Protein AF-A0A8T6N4E8-F1 (afdb_monomer)

Sequence (129 aa):
MGRKLNLTRQILKKIDSPPSEELALMTWWANIREDGGMGLTEDGFILFIDRLKLKHYDWELPAQSILGNRIVLAMDRKMEFPYYIKRPRGKKMKGMIYLFGERDAVMLNLCGSLSKFVENTLQPDESWN

Radius of gyration: 15.63 Å; Cα contacts (8 Å, |Δi|>4): 177; chains: 1; bounding box: 36×29×52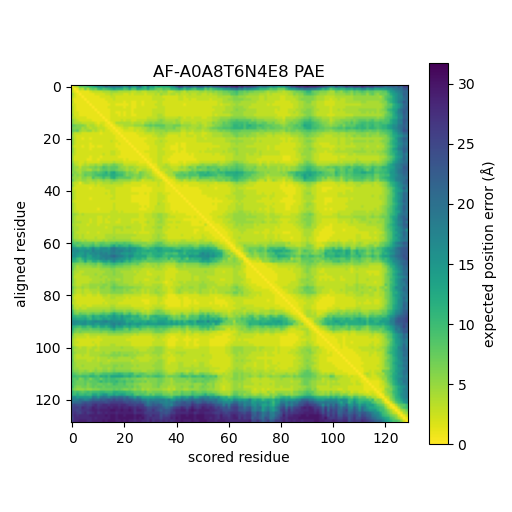 Å

Foldseek 3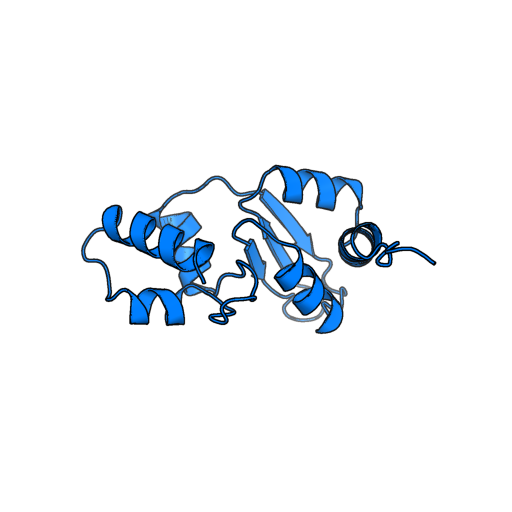Di:
DPPLLVVLVVLQVQDPPRDDSVCSLVQFAPDNDPQWAQEGDPVNVCCCCPVVVADKDKDKAQLPDPCDPVLVRLCGNPHPFHKYWAHRDPNPRIIMIITRDPVLNVLCVVLVDSVSSSVVVPPDPPPDD

pLDDT: mean 84.9, std 13.72, range [36.84, 97.31]

Solvent-accessible surface area (backbone atoms only — not comparable to full-atom values): 7340 Å² total; per-residue (Å²): 75,68,67,63,54,50,50,51,54,56,49,48,75,75,46,83,87,56,74,55,71,66,58,47,46,66,52,26,32,65,40,80,53,56,82,46,21,41,34,31,27,72,62,28,42,49,44,40,51,73,73,64,58,53,76,67,41,83,42,84,35,58,31,82,62,78,83,43,70,68,56,55,54,48,45,30,68,64,41,86,40,48,30,34,76,47,73,46,64,59,82,77,34,55,16,40,35,40,29,55,32,68,70,58,45,54,49,40,61,74,48,71,36,70,68,48,44,47,48,80,65,60,63,75,84,85,72,76,136

Nearest PDB structures (foldseek):
  6xih-assembly2_B  TM=5.067E-01  e=7.931E+00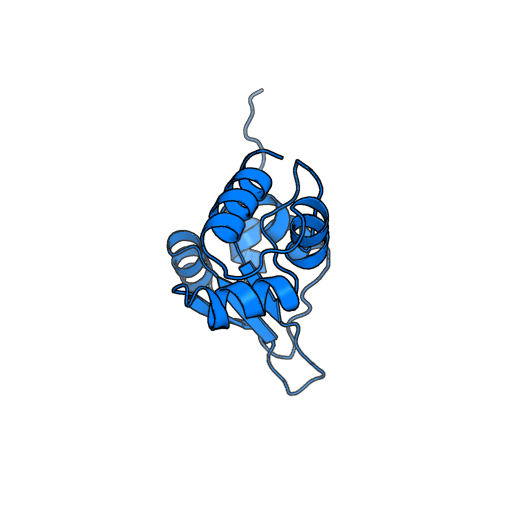  Homo sapiens

Secondary structure (DSSP, 8-state):
-HHHHHHHHHHHTTSSS---HHHHHHHHBS--STT---BB-HHHHHIIIIIS----EEEEEPTT----HHHHHHHHHH--S-EEEE---TTTSPEEEEES-HHHHHHHHHH-SHHHHHHTT--------

Mean predicted aligned error: 6.43 Å

Structure (mmCIF, N/CA/C/O backbone):
data_AF-A0A8T6N4E8-F1
#
_entry.id   AF-A0A8T6N4E8-F1
#
loop_
_atom_site.group_PDB
_atom_site.id
_atom_site.type_symbol
_atom_site.label_atom_id
_atom_site.label_alt_id
_atom_site.label_comp_id
_atom_site.label_asym_id
_atom_site.label_entity_id
_atom_site.label_seq_id
_atom_site.pdbx_PDB_ins_code
_atom_site.Cartn_x
_atom_site.Cartn_y
_atom_site.Cartn_z
_atom_site.occupancy
_atom_site.B_iso_or_equiv
_atom_site.auth_seq_id
_atom_site.auth_comp_id
_atom_site.auth_asym_id
_atom_site.auth_atom_id
_atom_site.pdbx_PDB_model_num
ATOM 1 N N . MET A 1 1 ? -11.654 11.631 -2.353 1.00 54.94 1 MET A N 1
ATOM 2 C CA . MET A 1 1 ? -11.556 11.133 -0.952 1.00 54.94 1 MET A CA 1
ATOM 3 C C . MET A 1 1 ? -12.432 9.916 -0.604 1.00 54.94 1 MET A C 1
ATOM 5 O O . MET A 1 1 ? -12.055 9.151 0.279 1.00 54.94 1 MET A O 1
ATOM 9 N N . GLY A 1 2 ? -13.585 9.700 -1.257 1.00 77.44 2 GLY A N 1
ATOM 10 C CA . GLY A 1 2 ? -14.598 8.733 -0.795 1.00 77.44 2 GLY A CA 1
ATOM 11 C C . GLY A 1 2 ? -14.134 7.279 -0.620 1.00 77.44 2 GLY A C 1
ATOM 12 O O . GLY A 1 2 ? -14.463 6.665 0.389 1.00 77.44 2 GLY A O 1
ATOM 13 N N . ARG A 1 3 ? -13.339 6.730 -1.552 1.00 84.19 3 ARG A N 1
ATOM 14 C CA . ARG A 1 3 ? -12.948 5.303 -1.529 1.00 84.19 3 ARG A CA 1
ATOM 15 C C . ARG A 1 3 ? -12.018 4.944 -0.365 1.00 84.19 3 ARG A C 1
ATOM 17 O O . ARG A 1 3 ? -12.349 4.048 0.405 1.00 84.19 3 ARG A O 1
ATOM 24 N N . LYS A 1 4 ? -10.898 5.662 -0.200 1.00 89.44 4 LYS A N 1
ATOM 25 C CA . LYS A 1 4 ? -9.952 5.446 0.916 1.00 89.44 4 LYS A CA 1
ATOM 26 C C . LYS A 1 4 ? -10.626 5.620 2.259 1.00 89.44 4 LYS A C 1
ATOM 28 O O . LYS A 1 4 ? -10.521 4.746 3.105 1.00 89.44 4 LYS A O 1
ATOM 33 N N . LEU A 1 5 ? -11.357 6.722 2.423 1.00 90.62 5 LEU A N 1
ATOM 34 C CA . LEU A 1 5 ? -12.055 7.025 3.664 1.00 90.62 5 LEU A CA 1
ATOM 35 C C . LEU A 1 5 ? -13.072 5.934 4.012 1.00 90.62 5 LEU A C 1
ATOM 37 O O . LEU A 1 5 ? -13.123 5.459 5.144 1.00 90.62 5 LEU A O 1
ATOM 41 N N . ASN A 1 6 ? -13.857 5.497 3.025 1.00 91.81 6 ASN A N 1
ATOM 42 C CA . ASN A 1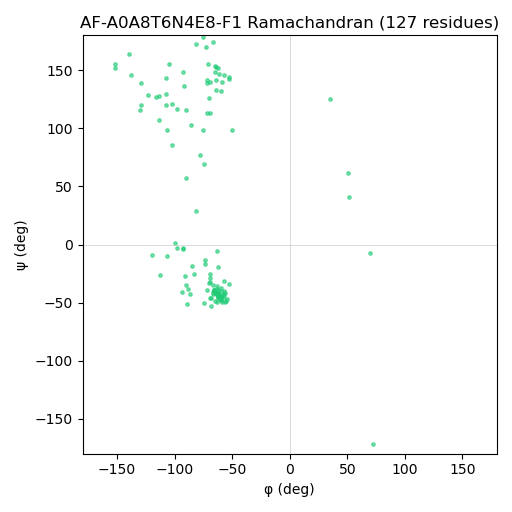 6 ? -14.821 4.423 3.207 1.00 91.81 6 ASN A CA 1
ATOM 43 C C . ASN A 1 6 ? -14.133 3.104 3.594 1.00 91.81 6 ASN A C 1
ATOM 45 O O . ASN A 1 6 ? -14.562 2.462 4.551 1.00 91.81 6 ASN A O 1
ATOM 49 N N . LEU A 1 7 ? -13.045 2.732 2.915 1.00 92.25 7 LEU A N 1
ATOM 50 C CA . LEU A 1 7 ? -12.301 1.516 3.230 1.00 92.25 7 LEU A CA 1
ATOM 51 C C . LEU A 1 7 ? -11.626 1.593 4.607 1.00 92.25 7 LEU A C 1
ATOM 53 O O . LEU A 1 7 ? -11.746 0.651 5.385 1.00 92.25 7 LEU A O 1
ATOM 57 N N . THR A 1 8 ? -11.008 2.722 4.964 1.00 94.00 8 THR A N 1
ATOM 58 C CA . THR A 1 8 ? -10.457 2.958 6.307 1.00 94.00 8 THR A CA 1
ATOM 59 C C . THR A 1 8 ? -11.530 2.768 7.374 1.00 94.00 8 THR A C 1
ATOM 61 O O . THR A 1 8 ? -11.322 1.999 8.307 1.00 94.00 8 THR A O 1
ATOM 64 N N . ARG A 1 9 ? -12.718 3.363 7.209 1.00 94.88 9 ARG A N 1
ATOM 65 C CA . ARG A 1 9 ? -13.847 3.176 8.140 1.00 94.88 9 ARG A CA 1
ATOM 66 C C . ARG A 1 9 ? -14.286 1.724 8.257 1.00 94.88 9 ARG A C 1
ATOM 68 O O . ARG A 1 9 ? -14.618 1.271 9.349 1.00 94.88 9 ARG A O 1
ATOM 75 N N . GLN A 1 10 ? -14.313 0.992 7.146 1.00 94.12 10 GLN A N 1
ATOM 76 C CA . GLN A 1 10 ? -14.641 -0.432 7.165 1.00 94.12 10 GLN A CA 1
ATOM 77 C C . GLN A 1 10 ? -13.588 -1.253 7.918 1.00 94.12 10 GLN A C 1
ATOM 79 O O . GLN A 1 10 ? -13.953 -2.170 8.647 1.00 94.12 10 GLN A O 1
ATOM 84 N N . ILE A 1 11 ? -12.304 -0.919 7.767 1.00 94.50 11 ILE A N 1
ATOM 85 C CA . ILE A 1 11 ? -11.201 -1.593 8.459 1.00 94.50 11 ILE A CA 1
ATOM 86 C C . ILE A 1 11 ? -11.234 -1.293 9.959 1.00 94.50 11 ILE A C 1
ATOM 88 O O . ILE A 1 11 ? -11.164 -2.223 10.754 1.00 94.50 11 ILE A O 1
ATOM 92 N N . LEU A 1 12 ? -11.420 -0.029 10.354 1.00 95.38 12 LEU A N 1
ATOM 93 C CA . LEU A 1 12 ? -11.485 0.386 11.763 1.00 95.38 12 LEU A CA 1
ATOM 94 C C . LEU A 1 12 ? -12.585 -0.345 12.546 1.00 95.38 12 LEU A C 1
ATOM 96 O O . LEU A 1 12 ? -12.419 -0.618 13.726 1.00 95.38 12 LEU A O 1
ATOM 100 N N . LYS A 1 13 ? -13.689 -0.712 11.884 1.00 94.19 13 LYS A N 1
ATOM 101 C CA . LYS A 1 13 ? -14.776 -1.505 12.485 1.00 94.19 13 LYS A CA 1
ATOM 102 C C . LYS A 1 13 ? -14.436 -2.983 12.694 1.00 94.19 13 LYS A C 1
ATOM 104 O O . LYS A 1 13 ? -15.182 -3.671 13.382 1.00 94.19 13 LYS A O 1
ATOM 109 N N . LYS A 1 14 ? -13.389 -3.490 12.041 1.00 90.56 14 LYS A N 1
ATOM 110 C CA . LYS A 1 14 ? -13.022 -4.915 12.017 1.00 90.56 14 LYS A CA 1
ATOM 111 C C . LYS A 1 14 ? -11.789 -5.244 12.852 1.00 90.56 14 LYS A C 1
ATOM 113 O O . LYS A 1 14 ? -11.483 -6.422 12.998 1.00 90.56 14 LYS A O 1
ATOM 118 N N . ILE A 1 15 ? -11.066 -4.237 13.333 1.00 90.19 15 ILE A N 1
ATOM 119 C CA . ILE A 1 15 ? -9.839 -4.426 14.108 1.00 90.19 15 ILE A CA 1
ATOM 120 C C . ILE A 1 15 ? -10.083 -4.102 15.577 1.00 90.19 15 ILE A C 1
ATOM 122 O O . ILE A 1 15 ? -10.811 -3.165 15.904 1.00 90.19 15 ILE A O 1
ATOM 126 N N . ASP A 1 16 ? -9.441 -4.867 16.452 1.00 87.88 16 ASP A N 1
ATOM 127 C CA . ASP A 1 16 ? -9.455 -4.601 17.885 1.00 87.88 16 ASP A CA 1
ATOM 128 C C . ASP A 1 16 ? -8.611 -3.357 18.194 1.00 87.88 16 ASP A C 1
ATOM 130 O O . ASP A 1 16 ? -7.527 -3.182 17.633 1.00 87.88 16 ASP A O 1
ATOM 134 N N . SER A 1 17 ? -9.102 -2.500 19.094 1.00 89.44 17 SER A N 1
ATOM 135 C CA . SER A 1 17 ? -8.438 -1.249 19.504 1.00 89.44 17 SER A CA 1
ATOM 136 C C . SER A 1 17 ? -8.000 -0.366 18.319 1.00 89.44 17 SER A C 1
ATOM 138 O O . SER A 1 17 ? -6.804 -0.118 18.137 1.00 89.44 17 SER A O 1
ATOM 140 N N . PRO A 1 18 ? -8.947 0.110 17.488 1.00 91.88 18 PRO A N 1
ATOM 141 C CA . PRO A 1 18 ? -8.623 0.893 16.303 1.00 91.88 18 PRO A CA 1
ATOM 142 C C . PRO A 1 18 ? -7.949 2.231 16.666 1.00 91.88 18 PRO A C 1
ATOM 144 O O . PRO A 1 18 ? -8.366 2.882 17.629 1.00 91.88 18 PRO A O 1
ATOM 147 N N . PRO A 1 19 ? -6.948 2.693 15.889 1.00 93.88 19 PRO A N 1
ATOM 148 C CA . PRO A 1 19 ? -6.448 4.062 15.999 1.00 93.88 19 PRO A CA 1
ATOM 149 C C . PRO A 1 19 ? -7.520 5.073 15.556 1.00 93.88 19 PRO A C 1
ATOM 151 O O . PRO A 1 19 ? -8.576 4.704 15.038 1.00 93.88 19 PRO A O 1
ATOM 154 N N . SER A 1 20 ? -7.245 6.371 15.710 1.00 95.94 20 SER A N 1
ATOM 155 C CA . SER A 1 20 ? -8.116 7.397 15.125 1.00 95.94 20 SER A CA 1
ATOM 156 C C . SER A 1 20 ? -8.151 7.286 13.594 1.00 95.94 20 SER A C 1
ATOM 158 O O . SER A 1 20 ? -7.187 6.850 12.963 1.00 95.94 20 SER A O 1
ATOM 160 N N . GLU A 1 21 ? -9.263 7.705 12.982 1.00 94.69 21 GLU A N 1
ATOM 161 C CA . GLU A 1 21 ? -9.433 7.697 11.520 1.00 94.69 21 GLU A CA 1
ATOM 162 C C . GLU A 1 21 ? -8.343 8.500 10.802 1.00 94.69 21 GLU A C 1
ATOM 164 O O . GLU A 1 21 ? -7.812 8.059 9.785 1.00 94.69 21 GLU A O 1
ATOM 169 N N . GLU A 1 22 ? -7.970 9.646 11.364 1.00 93.19 22 GLU A N 1
ATOM 170 C CA . GLU A 1 22 ? -6.898 10.491 10.846 1.00 93.19 22 GLU A CA 1
ATOM 171 C C . GLU A 1 22 ? -5.543 9.776 10.879 1.00 93.19 22 GLU A C 1
ATOM 173 O O . GLU A 1 22 ? -4.859 9.696 9.855 1.00 93.19 22 GLU A O 1
ATOM 178 N N . LEU A 1 23 ? -5.186 9.177 12.021 1.00 94.50 23 LEU A N 1
ATOM 179 C CA . LEU A 1 23 ? -3.932 8.441 12.156 1.00 94.50 23 LEU A CA 1
ATOM 180 C C . LEU A 1 23 ? -3.898 7.239 11.209 1.00 94.50 23 LEU A C 1
ATOM 182 O O . LEU A 1 23 ? -2.888 7.004 10.551 1.00 94.50 23 LEU A O 1
ATOM 186 N N . ALA A 1 24 ? -5.005 6.507 11.087 1.00 94.81 24 ALA A N 1
ATOM 187 C CA . ALA A 1 24 ? -5.139 5.408 10.138 1.00 94.81 24 ALA A CA 1
ATOM 188 C C . ALA A 1 24 ? -4.925 5.868 8.689 1.00 94.81 24 ALA A C 1
ATOM 190 O O . ALA A 1 24 ? -4.200 5.224 7.933 1.00 94.81 24 ALA A O 1
ATOM 191 N N . LEU A 1 25 ? -5.521 6.999 8.293 1.00 93.12 25 LEU A N 1
ATOM 192 C CA . LEU A 1 25 ? -5.358 7.528 6.942 1.00 93.12 25 LEU A CA 1
ATOM 193 C C . LEU A 1 25 ? -3.901 7.897 6.645 1.00 93.12 25 LEU A C 1
ATOM 195 O O . LEU A 1 25 ? -3.393 7.558 5.579 1.00 93.12 25 LEU A O 1
ATOM 199 N N . MET A 1 26 ? -3.239 8.565 7.590 1.00 92.75 26 MET A N 1
ATOM 200 C CA . MET A 1 26 ? -1.847 8.996 7.449 1.00 92.75 26 MET A CA 1
ATOM 201 C C . MET A 1 26 ? -0.848 7.841 7.481 1.00 92.75 26 MET A C 1
ATOM 203 O O . MET A 1 26 ? 0.196 7.920 6.840 1.00 92.75 26 MET A O 1
ATOM 207 N N . THR A 1 27 ? -1.143 6.787 8.241 1.00 95.00 27 THR A N 1
ATOM 208 C CA . THR A 1 27 ? -0.206 5.676 8.438 1.00 95.00 27 THR A CA 1
ATOM 209 C C . THR A 1 27 ? -0.370 4.583 7.404 1.00 95.00 27 THR A C 1
ATOM 211 O O . THR A 1 27 ? 0.636 4.004 7.023 1.00 95.00 27 THR A O 1
ATOM 214 N N . TRP A 1 28 ? -1.581 4.286 6.922 1.00 95.50 28 TRP A N 1
ATOM 215 C CA . TRP A 1 28 ? -1.817 3.127 6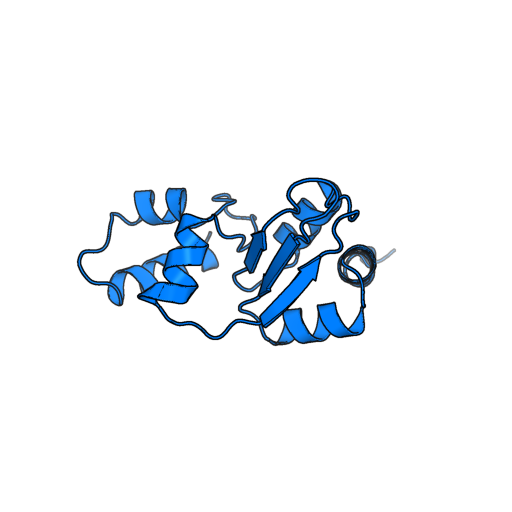.050 1.00 95.50 28 TRP A CA 1
ATOM 216 C C . TRP A 1 28 ? -1.696 3.438 4.558 1.00 95.50 28 TRP A C 1
ATOM 218 O O . TRP A 1 28 ? -1.372 2.544 3.774 1.00 95.50 28 TRP A O 1
ATOM 228 N N . TRP A 1 29 ? -1.940 4.685 4.148 1.00 95.00 29 TRP A N 1
ATOM 229 C CA . TRP A 1 29 ? -1.971 5.074 2.737 1.00 95.00 29 T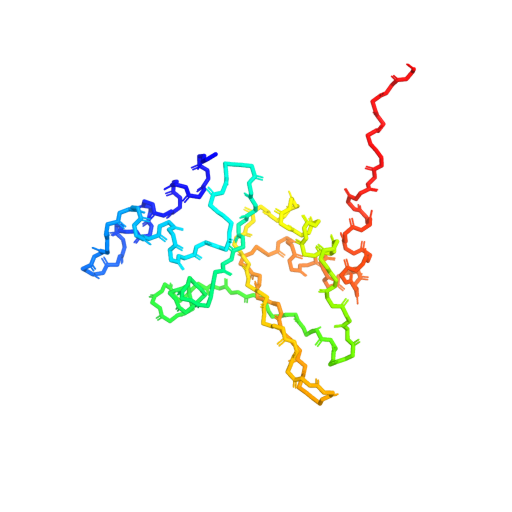RP A CA 1
ATOM 230 C C . TRP A 1 29 ? -0.750 5.906 2.353 1.00 95.00 29 TRP A C 1
ATOM 232 O O . TRP A 1 29 ? -0.447 6.920 2.973 1.00 95.00 29 TRP A O 1
ATOM 242 N N . ALA A 1 30 ? -0.075 5.510 1.275 1.00 91.75 30 ALA A N 1
ATOM 243 C CA . ALA A 1 30 ? 1.105 6.203 0.758 1.00 91.75 30 ALA A CA 1
ATOM 244 C C . ALA A 1 30 ? 0.775 7.575 0.145 1.00 91.75 30 ALA A C 1
ATOM 246 O O . ALA A 1 30 ? 1.630 8.457 0.089 1.00 91.75 30 ALA A O 1
ATOM 247 N N . ASN A 1 31 ? -0.460 7.758 -0.324 1.00 87.44 31 ASN A N 1
ATOM 248 C CA . ASN A 1 31 ? -0.961 9.026 -0.833 1.00 87.44 31 ASN A CA 1
ATOM 249 C C . ASN A 1 31 ? -2.307 9.330 -0.169 1.00 87.44 31 ASN A C 1
ATOM 251 O O . ASN A 1 31 ? -3.274 8.609 -0.387 1.00 87.44 31 ASN A O 1
ATOM 255 N N . ILE A 1 32 ? -2.397 10.395 0.625 1.00 82.25 32 ILE A N 1
ATOM 256 C CA . ILE A 1 32 ? -3.640 10.783 1.318 1.00 82.25 32 ILE A CA 1
ATOM 257 C C . ILE A 1 32 ? -4.496 11.782 0.529 1.00 82.25 32 ILE A C 1
ATOM 259 O O . ILE A 1 32 ? -5.593 12.125 0.965 1.00 82.25 32 ILE A O 1
ATOM 263 N N . ARG A 1 33 ? -4.020 12.243 -0.638 1.00 81.50 33 ARG A N 1
ATOM 264 C CA . ARG A 1 33 ? -4.775 13.171 -1.486 1.00 81.50 33 ARG A CA 1
ATOM 265 C C . ARG A 1 33 ? -6.056 12.525 -1.994 1.00 81.50 33 ARG A C 1
ATOM 267 O O . ARG A 1 33 ? -6.149 11.304 -2.159 1.00 81.50 33 ARG A O 1
ATOM 274 N N . GLU A 1 34 ? -7.045 13.369 -2.256 1.00 72.62 34 GLU A N 1
ATOM 275 C CA . GLU A 1 34 ? -8.383 12.936 -2.634 1.00 72.62 34 GLU A CA 1
ATOM 276 C C . GLU A 1 34 ? -8.449 12.172 -3.957 1.00 72.62 34 GLU A C 1
ATOM 278 O O . GLU A 1 34 ? -9.274 11.259 -4.074 1.00 72.62 34 GLU A O 1
ATOM 283 N N . ASP A 1 35 ? -7.603 12.576 -4.901 1.00 71.12 35 ASP A N 1
ATOM 284 C CA . ASP A 1 35 ? -7.389 12.047 -6.249 1.00 71.12 35 ASP A CA 1
ATOM 285 C C . ASP A 1 35 ? -6.264 10.999 -6.302 1.00 71.12 35 ASP A C 1
ATOM 287 O O . ASP A 1 35 ? -6.009 10.402 -7.344 1.00 71.12 35 ASP A O 1
ATOM 291 N N . GLY A 1 36 ? -5.587 10.769 -5.174 1.00 76.81 36 GLY A N 1
ATOM 292 C CA . GLY A 1 36 ? -4.496 9.813 -5.074 1.00 76.81 36 GLY A CA 1
ATOM 293 C C . GLY A 1 36 ? -4.960 8.361 -5.150 1.00 76.81 36 GLY A C 1
ATOM 294 O O . GLY A 1 36 ? -6.070 8.020 -4.727 1.00 76.81 36 GLY A O 1
ATOM 295 N N . GLY A 1 37 ? -4.053 7.483 -5.563 1.00 86.06 37 GLY A N 1
ATOM 296 C CA . GLY A 1 37 ? -4.268 6.041 -5.669 1.00 86.06 37 GLY A CA 1
ATOM 297 C C . GLY A 1 37 ? -4.332 5.291 -4.355 1.00 86.06 37 GLY A C 1
ATOM 298 O O . GLY A 1 37 ? -3.996 5.819 -3.299 1.00 86.06 37 GLY A O 1
ATOM 299 N N . MET A 1 38 ? -4.724 4.020 -4.413 1.00 92.00 38 MET A N 1
ATOM 300 C CA . MET A 1 38 ? -4.860 3.138 -3.245 1.00 92.00 38 MET A CA 1
ATOM 301 C C . MET A 1 38 ? -3.522 2.525 -2.780 1.00 92.00 38 MET A C 1
ATOM 303 O O . MET A 1 38 ? -3.494 1.422 -2.234 1.00 92.00 38 MET A O 1
ATOM 307 N N . GLY A 1 39 ? -2.402 3.218 -3.003 1.00 94.44 39 GLY A N 1
ATOM 308 C CA . GLY A 1 39 ? -1.086 2.754 -2.576 1.00 94.44 39 GLY A CA 1
ATOM 309 C C . GLY A 1 39 ? -0.985 2.663 -1.053 1.00 94.44 39 GLY A C 1
ATOM 310 O O . GLY A 1 39 ? -1.357 3.598 -0.342 1.00 94.44 39 GLY A O 1
ATOM 311 N N . LEU A 1 40 ? -0.464 1.545 -0.559 1.00 96.44 40 LEU A N 1
ATOM 312 C CA . LEU A 1 40 ? -0.233 1.292 0.859 1.00 96.44 40 LEU A CA 1
ATOM 313 C C . LEU A 1 40 ? 1.186 1.700 1.266 1.00 96.44 40 LEU A C 1
ATOM 315 O O . LEU A 1 40 ? 2.138 1.597 0.485 1.00 96.44 40 LEU A O 1
ATOM 319 N N . THR A 1 41 ? 1.328 2.129 2.513 1.00 96.56 41 THR A N 1
ATOM 320 C CA . THR A 1 41 ? 2.620 2.146 3.211 1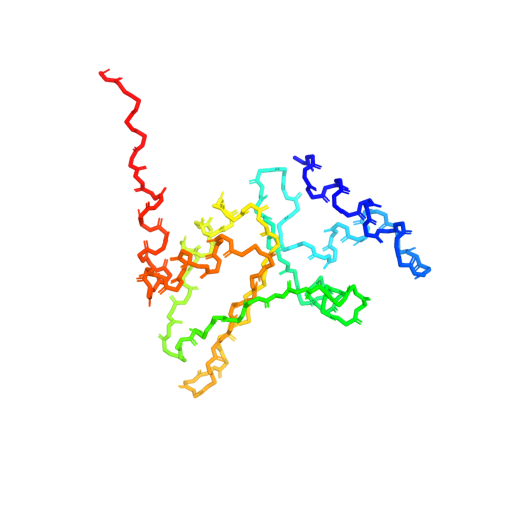.00 96.56 41 THR A CA 1
ATOM 321 C C . THR A 1 41 ? 3.011 0.725 3.637 1.00 96.56 41 THR A C 1
ATOM 323 O O . THR A 1 41 ? 2.258 -0.229 3.435 1.00 96.56 41 THR A O 1
ATOM 326 N N . GLU A 1 42 ? 4.184 0.564 4.254 1.00 96.06 42 GLU A N 1
ATOM 327 C CA . GLU A 1 42 ? 4.568 -0.714 4.868 1.00 96.06 42 GLU A CA 1
ATOM 328 C C . GLU A 1 42 ? 3.617 -1.104 6.013 1.00 96.06 42 GLU A C 1
ATOM 330 O O . GLU A 1 42 ? 3.149 -2.240 6.044 1.00 96.06 42 GLU A O 1
ATOM 335 N N . ASP A 1 43 ? 3.231 -0.157 6.874 1.00 96.38 43 ASP A N 1
ATOM 336 C CA . ASP A 1 43 ? 2.274 -0.404 7.963 1.00 96.38 43 ASP A CA 1
ATOM 337 C C . ASP A 1 43 ? 0.892 -0.807 7.434 1.00 96.38 43 ASP A C 1
ATOM 339 O O . ASP A 1 43 ? 0.277 -1.757 7.925 1.00 96.38 43 ASP A O 1
ATOM 343 N N . GLY A 1 44 ? 0.412 -0.117 6.393 1.00 96.50 44 GLY A N 1
ATOM 344 C CA . GLY A 1 44 ? -0.842 -0.462 5.726 1.00 96.50 44 GLY A CA 1
ATOM 345 C C . GLY A 1 44 ? -0.787 -1.849 5.089 1.00 96.50 44 GLY A C 1
ATOM 346 O O . GLY A 1 44 ? -1.743 -2.615 5.181 1.00 96.50 44 GLY A O 1
ATOM 347 N N . PHE A 1 45 ? 0.346 -2.215 4.491 1.00 97.31 45 PHE A N 1
ATOM 348 C CA . PHE A 1 45 ? 0.541 -3.545 3.927 1.00 97.31 45 PHE A CA 1
ATOM 349 C C . PHE A 1 45 ? 0.531 -4.641 5.000 1.00 97.31 45 PHE A C 1
ATOM 351 O O . PHE A 1 45 ? -0.215 -5.609 4.857 1.00 97.31 45 PHE A O 1
ATOM 358 N N . ILE A 1 46 ? 1.280 -4.462 6.094 1.00 95.75 46 ILE A N 1
ATOM 359 C CA . ILE A 1 46 ? 1.322 -5.397 7.232 1.00 95.75 46 ILE A CA 1
ATOM 360 C C . ILE A 1 46 ? -0.081 -5.598 7.814 1.00 95.75 46 ILE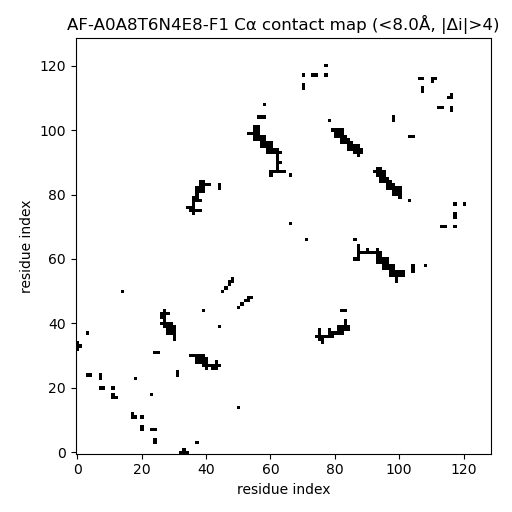 A C 1
ATOM 362 O O . ILE A 1 46 ? -0.517 -6.728 8.029 1.00 95.75 46 ILE A O 1
ATOM 366 N N . LEU A 1 47 ? -0.838 -4.514 8.003 1.00 95.38 47 LEU A N 1
ATOM 367 C CA . LEU A 1 47 ? -2.233 -4.584 8.437 1.00 95.38 47 LEU A CA 1
ATOM 368 C C . LEU A 1 47 ? -3.075 -5.477 7.511 1.00 95.38 47 LEU A C 1
ATOM 370 O O . LEU A 1 47 ? -3.831 -6.330 7.982 1.00 95.38 47 LEU A O 1
ATOM 374 N N . PHE A 1 48 ? -2.943 -5.295 6.197 1.00 95.81 48 PHE A N 1
ATOM 375 C CA . PHE A 1 48 ? -3.730 -6.020 5.202 1.00 95.81 48 PHE A CA 1
ATOM 376 C C . PHE A 1 48 ? -3.425 -7.524 5.175 1.00 95.81 48 PHE A C 1
ATOM 378 O O . PHE A 1 48 ? -4.352 -8.328 5.035 1.00 95.81 48 PHE A O 1
ATOM 385 N N . ILE A 1 49 ? -2.158 -7.911 5.329 1.00 95.88 49 ILE A N 1
ATOM 386 C CA . ILE A 1 49 ? -1.740 -9.319 5.261 1.00 95.88 49 ILE A CA 1
ATOM 387 C C . ILE A 1 49 ? -1.860 -10.039 6.610 1.00 95.88 49 ILE A C 1
ATOM 389 O O . ILE A 1 49 ? -2.375 -11.153 6.653 1.00 95.88 49 ILE A O 1
ATOM 393 N N . ASP A 1 50 ? -1.469 -9.409 7.720 1.00 92.62 50 ASP A N 1
ATOM 394 C CA . ASP A 1 50 ? -1.322 -10.109 9.002 1.00 92.62 50 ASP A CA 1
ATOM 395 C C . ASP A 1 50 ? -2.584 -10.019 9.856 1.00 92.62 50 ASP A C 1
ATOM 397 O O . ASP A 1 50 ? -2.983 -10.992 10.505 1.00 92.62 50 ASP A O 1
ATOM 401 N N . ARG A 1 51 ? -3.227 -8.844 9.873 1.00 91.25 51 ARG A N 1
ATOM 402 C CA . ARG A 1 51 ? -4.438 -8.612 10.675 1.00 91.25 51 ARG A CA 1
ATOM 403 C C . ARG A 1 51 ? -5.691 -8.963 9.893 1.00 91.25 51 ARG A C 1
ATOM 405 O O . ARG A 1 51 ? -6.518 -9.725 10.380 1.00 91.25 51 ARG A O 1
ATOM 412 N N . LEU A 1 52 ? -5.818 -8.425 8.681 1.00 92.50 52 LEU A N 1
ATOM 413 C CA . LEU A 1 52 ? -7.006 -8.629 7.851 1.00 92.50 52 LEU A CA 1
ATOM 414 C C . LEU A 1 52 ? -6.954 -9.926 7.035 1.00 92.50 52 LEU A C 1
ATOM 416 O O . LEU A 1 52 ? -8.004 -10.390 6.593 1.00 92.50 52 LEU A O 1
ATOM 420 N N . LYS A 1 53 ? -5.761 -10.511 6.847 1.00 93.88 53 LYS A N 1
ATOM 421 C CA . LYS A 1 53 ? -5.542 -11.765 6.103 1.00 93.88 53 LYS A CA 1
ATOM 422 C C . LYS A 1 53 ? -6.188 -11.754 4.719 1.00 93.88 53 LYS A C 1
ATOM 424 O O . LYS A 1 53 ? -6.795 -12.735 4.287 1.00 93.88 53 LYS A O 1
ATOM 429 N N . LEU A 1 54 ? -6.090 -10.619 4.031 1.00 94.12 54 LEU A N 1
ATOM 430 C CA . LEU A 1 54 ? -6.699 -10.458 2.718 1.00 94.12 54 LEU A CA 1
ATOM 431 C C . LEU A 1 54 ? -5.937 -11.263 1.664 1.00 94.12 54 LEU A C 1
ATOM 433 O O . LEU A 1 54 ? -4.702 -11.304 1.647 1.00 94.12 54 LEU A O 1
ATOM 437 N N . LYS A 1 55 ? -6.697 -11.860 0.739 1.00 95.44 55 LYS A N 1
ATOM 438 C CA . LYS A 1 55 ? -6.135 -12.459 -0.471 1.00 95.44 55 LYS A CA 1
ATOM 439 C C . LYS A 1 55 ? -5.399 -11.374 -1.253 1.00 95.44 55 LYS A C 1
ATOM 441 O O . LYS A 1 55 ? -5.937 -10.292 -1.481 1.00 95.44 55 LYS A O 1
ATOM 446 N N . HIS A 1 56 ? -4.189 -11.697 -1.672 1.00 96.19 56 HIS A N 1
ATOM 447 C CA . HIS A 1 56 ? -3.355 -10.838 -2.490 1.00 96.19 56 HIS A CA 1
ATOM 448 C C . HIS A 1 56 ? -2.639 -11.672 -3.546 1.00 96.19 56 HIS A C 1
ATOM 450 O O . HIS A 1 56 ? -2.596 -12.903 -3.470 1.00 96.19 56 HIS A O 1
ATOM 456 N N . TYR A 1 57 ? -2.124 -10.980 -4.550 1.00 96.00 57 TYR A N 1
ATOM 457 C CA . TYR A 1 57 ? -1.391 -11.558 -5.660 1.00 96.00 57 TYR A CA 1
ATOM 458 C C . TYR A 1 57 ? -0.018 -10.908 -5.737 1.00 96.00 57 TYR A C 1
ATOM 460 O O . TYR A 1 57 ? 0.090 -9.678 -5.774 1.00 96.00 57 TYR A O 1
ATOM 468 N N . ASP A 1 58 ? 1.007 -11.749 -5.786 1.00 94.81 58 ASP A N 1
ATOM 469 C CA . ASP A 1 58 ? 2.397 -11.321 -5.831 1.00 94.81 58 ASP A CA 1
ATOM 470 C C . ASP A 1 58 ? 2.859 -11.200 -7.275 1.00 94.81 58 ASP A C 1
ATOM 472 O O . ASP A 1 58 ? 2.615 -12.078 -8.107 1.00 94.81 58 ASP A O 1
ATOM 476 N N . TRP A 1 59 ? 3.572 -10.120 -7.561 1.00 93.06 59 TRP A N 1
ATOM 477 C CA . TRP A 1 59 ? 4.222 -9.910 -8.841 1.00 93.06 59 TRP A CA 1
ATOM 478 C C . TRP A 1 59 ? 5.685 -9.530 -8.637 1.00 93.06 59 TRP A C 1
ATOM 480 O O . TRP A 1 59 ? 6.006 -8.519 -8.003 1.00 93.06 59 TRP A O 1
ATOM 490 N N . GLU A 1 60 ? 6.583 -10.352 -9.176 1.00 90.69 60 GLU A N 1
ATOM 491 C CA . GLU A 1 60 ? 8.019 -10.138 -9.054 1.00 90.69 60 GLU A CA 1
ATOM 492 C C . GLU A 1 60 ? 8.480 -8.937 -9.871 1.00 90.69 60 GLU A C 1
ATOM 494 O O . GLU A 1 60 ? 8.323 -8.884 -11.089 1.00 90.69 60 GLU A O 1
ATOM 499 N N . LEU A 1 61 ? 9.161 -8.011 -9.201 1.00 85.88 61 LEU A N 1
ATOM 500 C CA . LEU A 1 61 ? 9.857 -6.918 -9.853 1.00 85.88 61 LEU A CA 1
ATOM 501 C C . LEU A 1 61 ? 11.345 -7.279 -9.996 1.00 85.88 61 LEU A C 1
ATOM 503 O O . LEU A 1 61 ? 12.040 -7.415 -8.981 1.00 85.88 61 LEU A O 1
ATOM 507 N N . PRO A 1 62 ? 11.874 -7.410 -11.225 1.00 82.00 62 PRO A N 1
ATOM 508 C CA . PRO A 1 62 ? 13.278 -7.746 -11.438 1.00 82.00 62 PRO A CA 1
ATOM 509 C C . PRO A 1 62 ? 14.235 -6.808 -10.684 1.00 82.00 62 PRO A C 1
ATOM 511 O O . PRO A 1 62 ? 14.005 -5.605 -10.581 1.00 82.00 62 PRO A O 1
ATOM 514 N N . ALA A 1 63 ? 15.352 -7.341 -10.175 1.00 72.69 63 ALA A N 1
ATOM 515 C CA . ALA A 1 63 ? 16.283 -6.591 -9.316 1.00 72.69 63 ALA A CA 1
ATOM 516 C C . ALA A 1 63 ? 16.936 -5.369 -10.002 1.00 72.69 63 ALA A C 1
ATOM 518 O O . ALA A 1 63 ? 17.437 -4.472 -9.331 1.00 72.69 63 ALA A O 1
ATOM 519 N N . GLN A 1 64 ? 16.928 -5.330 -11.339 1.00 69.38 64 GLN A N 1
ATOM 520 C CA . GLN A 1 64 ? 17.435 -4.214 -12.147 1.00 69.38 64 GLN A CA 1
ATOM 521 C C . GLN A 1 64 ? 16.323 -3.283 -12.653 1.00 69.38 64 GLN A C 1
ATOM 523 O O . GLN A 1 64 ? 16.604 -2.321 -13.365 1.00 69.38 64 GLN A O 1
ATOM 528 N N . SER A 1 65 ? 15.059 -3.548 -12.313 1.00 70.19 65 SER A N 1
ATOM 529 C CA . SER A 1 65 ? 13.953 -2.695 -12.728 1.00 70.19 65 SER A CA 1
ATOM 530 C C . SER A 1 65 ? 14.027 -1.355 -12.009 1.00 70.19 65 SER A C 1
ATOM 532 O O . SER A 1 65 ? 13.822 -1.256 -10.798 1.00 70.19 65 SER A O 1
ATOM 534 N N . ILE A 1 66 ? 14.285 -0.299 -12.778 1.00 67.06 66 ILE A N 1
ATOM 535 C CA . ILE A 1 66 ? 14.170 1.073 -12.297 1.00 67.06 66 ILE A CA 1
ATOM 536 C C . ILE A 1 66 ? 12.680 1.389 -12.226 1.00 67.06 66 ILE A C 1
ATOM 538 O O . ILE A 1 66 ? 12.040 1.710 -13.227 1.00 67.06 66 ILE A O 1
ATOM 542 N N . LEU A 1 67 ? 12.116 1.281 -11.026 1.00 76.00 67 LEU A N 1
ATOM 543 C CA . LEU A 1 67 ? 10.738 1.675 -10.774 1.00 76.00 67 LEU A CA 1
ATOM 544 C C . LEU A 1 67 ? 10.691 3.205 -10.656 1.00 76.00 67 LEU A C 1
ATOM 546 O O . LEU A 1 67 ? 10.707 3.778 -9.568 1.00 76.00 67 LEU A O 1
ATOM 550 N N . GLY A 1 68 ? 10.757 3.863 -11.814 1.00 79.12 68 GLY A N 1
ATOM 551 C CA . GLY A 1 68 ? 10.846 5.314 -11.913 1.00 79.12 68 GLY A CA 1
ATOM 552 C C . GLY A 1 68 ? 9.589 6.009 -11.393 1.00 79.12 68 GLY A C 1
ATOM 553 O O . GLY A 1 68 ? 8.486 5.464 -11.463 1.00 79.12 68 GLY A O 1
ATOM 554 N N . ASN A 1 69 ? 9.742 7.255 -10.938 1.00 82.56 69 ASN A N 1
ATOM 555 C CA . ASN A 1 69 ? 8.643 8.063 -10.392 1.00 82.56 69 ASN A CA 1
ATOM 556 C C . ASN A 1 69 ? 7.431 8.144 -11.339 1.00 82.56 69 ASN A C 1
ATOM 558 O O . ASN A 1 69 ? 6.295 8.139 -10.878 1.00 82.56 69 ASN A O 1
ATOM 562 N N . ARG A 1 70 ? 7.661 8.152 -12.661 1.00 82.75 70 ARG A N 1
ATOM 563 C CA . ARG A 1 70 ? 6.594 8.140 -13.679 1.00 82.75 70 ARG A CA 1
ATOM 564 C C . ARG A 1 70 ? 5.730 6.878 -13.611 1.00 82.75 70 ARG A C 1
ATOM 566 O O . ARG A 1 70 ? 4.513 6.990 -13.689 1.00 82.75 70 ARG A O 1
ATOM 573 N N . ILE A 1 71 ? 6.350 5.708 -13.439 1.00 85.44 71 ILE A N 1
ATOM 574 C CA . ILE A 1 71 ? 5.644 4.423 -13.329 1.00 85.44 71 ILE A CA 1
ATOM 575 C C . ILE A 1 71 ? 4.852 4.387 -12.022 1.00 85.44 71 ILE A C 1
ATOM 577 O O . ILE A 1 71 ? 3.669 4.076 -12.054 1.00 85.44 71 ILE A O 1
ATOM 581 N N . VAL A 1 72 ? 5.462 4.788 -10.895 1.00 86.81 72 VAL A N 1
ATOM 582 C CA . VAL A 1 72 ? 4.765 4.871 -9.594 1.00 86.81 72 VAL A CA 1
ATOM 583 C C . VAL A 1 72 ? 3.534 5.762 -9.691 1.00 86.81 72 VAL A C 1
ATOM 585 O O . VAL A 1 72 ? 2.456 5.362 -9.275 1.00 86.81 72 VAL A O 1
ATOM 588 N N . LEU A 1 73 ? 3.689 6.963 -10.252 1.00 86.06 73 LEU A N 1
ATOM 589 C CA . LEU A 1 73 ? 2.606 7.936 -10.355 1.00 86.06 73 LEU A CA 1
ATOM 590 C C . LEU A 1 73 ? 1.497 7.468 -11.304 1.00 86.06 73 LEU A C 1
ATOM 592 O O . LEU A 1 73 ? 0.326 7.770 -11.098 1.00 86.06 73 LEU A O 1
ATOM 596 N N . ALA A 1 74 ? 1.853 6.760 -12.374 1.00 86.19 74 ALA A N 1
ATOM 597 C CA . ALA A 1 74 ? 0.864 6.203 -13.283 1.00 86.19 74 ALA A CA 1
ATOM 598 C C . ALA A 1 74 ? 0.112 5.020 -12.658 1.00 86.19 74 ALA A C 1
ATOM 600 O O . ALA A 1 74 ? -1.103 4.935 -12.809 1.00 86.19 74 ALA A O 1
ATOM 601 N N . MET A 1 75 ? 0.802 4.163 -11.900 1.00 87.19 75 MET A N 1
ATOM 602 C CA . MET A 1 75 ? 0.149 3.142 -11.082 1.00 87.19 75 MET A CA 1
ATOM 603 C C . MET A 1 75 ? -0.789 3.777 -10.058 1.00 87.19 75 MET A C 1
ATOM 605 O O . MET A 1 75 ? -1.943 3.379 -9.990 1.00 87.19 75 MET A O 1
ATOM 609 N N . ASP A 1 76 ? -0.340 4.796 -9.323 1.00 87.31 76 ASP A N 1
ATOM 610 C CA . ASP A 1 76 ? -1.168 5.479 -8.321 1.00 87.31 76 ASP A CA 1
ATOM 611 C C . ASP A 1 76 ? -2.461 6.019 -8.949 1.00 87.31 76 ASP A C 1
ATOM 613 O O . ASP A 1 76 ? -3.546 5.811 -8.426 1.00 87.31 76 ASP A O 1
ATOM 617 N N . ARG A 1 77 ? -2.391 6.600 -10.148 1.00 84.88 77 ARG A N 1
ATOM 618 C CA . ARG A 1 77 ? -3.594 7.079 -10.846 1.00 84.88 77 ARG A CA 1
ATOM 619 C C . ARG A 1 77 ? -4.519 5.967 -11.347 1.00 84.88 77 ARG A C 1
ATOM 621 O O . ARG A 1 77 ? -5.726 6.175 -11.403 1.00 84.88 77 ARG A O 1
ATOM 628 N N . LYS A 1 78 ? -3.973 4.810 -11.729 1.00 82.19 78 LYS A N 1
ATOM 629 C CA . LYS A 1 78 ? -4.736 3.715 -12.349 1.00 82.19 78 LYS A CA 1
ATOM 630 C C . LYS A 1 78 ? -5.347 2.746 -11.339 1.00 82.19 78 LYS A C 1
ATOM 632 O O . LYS A 1 78 ? -6.427 2.218 -11.575 1.00 82.19 78 LYS A O 1
ATOM 637 N N . MET A 1 79 ? -4.627 2.447 -10.265 1.00 85.38 79 MET A N 1
ATOM 638 C CA . MET A 1 79 ? -4.964 1.346 -9.369 1.00 85.38 79 MET A CA 1
ATOM 639 C C . MET A 1 79 ? -6.207 1.678 -8.539 1.00 85.38 79 MET A C 1
ATOM 641 O O . MET A 1 79 ? -6.191 2.553 -7.668 1.00 85.38 79 MET A O 1
ATOM 645 N N . GLU A 1 80 ? -7.290 0.949 -8.800 1.00 84.25 80 GLU A N 1
ATOM 646 C CA . GLU A 1 80 ? -8.561 1.113 -8.091 1.00 84.25 80 GLU A CA 1
ATOM 647 C C . GLU A 1 80 ? -8.600 0.353 -6.767 1.00 84.25 80 GLU A C 1
ATOM 649 O O . GLU A 1 80 ? -9.328 0.744 -5.851 1.00 84.25 80 GLU A O 1
ATOM 654 N N . PHE A 1 81 ? -7.807 -0.714 -6.667 1.00 91.12 81 PHE A N 1
ATOM 655 C CA . PHE A 1 81 ? -7.691 -1.551 -5.483 1.00 91.12 81 PHE A CA 1
ATOM 656 C C . PHE A 1 81 ? -6.380 -1.290 -4.738 1.00 91.12 81 PHE A C 1
ATOM 658 O O . PHE A 1 81 ? -5.396 -0.857 -5.346 1.00 91.12 81 PHE A O 1
ATOM 665 N N . PRO A 1 82 ? -6.341 -1.565 -3.420 1.00 95.06 82 PRO A N 1
ATOM 666 C CA . PRO A 1 82 ? -5.123 -1.459 -2.634 1.00 95.06 82 PRO A CA 1
ATOM 667 C C . PRO A 1 82 ? -3.960 -2.235 -3.245 1.00 95.06 82 PRO A C 1
ATOM 669 O O . PRO A 1 82 ? -4.134 -3.330 -3.788 1.00 95.06 82 PRO A O 1
ATOM 672 N N . TYR A 1 83 ? -2.767 -1.659 -3.148 1.00 95.38 83 TYR A N 1
ATOM 673 C CA . TYR A 1 83 ? -1.537 -2.296 -3.599 1.00 95.38 83 TYR A CA 1
ATOM 674 C C . TYR A 1 83 ? -0.339 -1.808 -2.789 1.00 95.38 83 TYR A C 1
ATOM 676 O O . TYR A 1 83 ? -0.339 -0.696 -2.263 1.00 95.38 83 TYR A O 1
ATOM 684 N N . TYR A 1 84 ? 0.706 -2.625 -2.719 1.00 95.94 84 TYR A N 1
ATOM 685 C CA . TYR A 1 84 ? 1.965 -2.271 -2.071 1.00 95.94 84 TYR A CA 1
ATOM 686 C C . TYR A 1 84 ? 3.145 -2.558 -2.998 1.00 95.94 84 TYR A C 1
ATOM 688 O O . TYR A 1 84 ? 3.178 -3.583 -3.677 1.00 95.94 84 TYR A O 1
ATOM 696 N N . ILE A 1 85 ? 4.125 -1.650 -3.028 1.00 93.44 85 ILE A N 1
ATOM 697 C CA . ILE A 1 85 ? 5.354 -1.807 -3.812 1.00 93.44 85 ILE A CA 1
ATOM 698 C C . ILE A 1 85 ? 6.534 -1.938 -2.854 1.00 93.44 85 ILE A C 1
ATOM 700 O O . ILE A 1 85 ? 7.023 -0.953 -2.298 1.00 93.44 85 ILE A O 1
ATOM 704 N N . LYS A 1 86 ? 7.064 -3.153 -2.746 1.00 92.12 86 LYS A N 1
ATOM 705 C CA . LYS A 1 86 ? 8.344 -3.425 -2.101 1.00 92.12 86 LYS A CA 1
ATOM 706 C C . LYS A 1 86 ? 9.459 -3.226 -3.119 1.00 92.12 86 LYS A C 1
ATOM 708 O O . LYS A 1 86 ? 9.684 -4.063 -3.992 1.00 92.12 86 LYS A O 1
ATOM 713 N N . ARG A 1 87 ? 10.159 -2.095 -3.032 1.00 87.62 87 ARG A N 1
ATOM 714 C CA . ARG A 1 87 ? 11.237 -1.772 -3.979 1.00 87.62 87 ARG A CA 1
ATOM 715 C C . ARG A 1 87 ? 12.416 -2.756 -3.861 1.00 87.62 87 ARG A C 1
ATOM 717 O O . ARG A 1 87 ? 12.698 -3.223 -2.755 1.00 87.62 87 ARG A O 1
ATOM 724 N N . PRO A 1 88 ? 13.135 -3.033 -4.967 1.00 84.75 88 PRO A N 1
ATOM 725 C CA . PRO A 1 88 ? 14.352 -3.839 -4.938 1.00 84.75 88 PRO A CA 1
ATOM 726 C C . PRO A 1 88 ? 15.393 -3.194 -4.012 1.00 84.75 88 PRO A C 1
ATOM 728 O O . PRO A 1 88 ? 15.560 -1.972 -4.022 1.00 84.75 88 PRO A O 1
ATOM 731 N N . ARG A 1 89 ? 16.113 -3.998 -3.221 1.00 79.62 89 ARG A N 1
ATOM 732 C CA . ARG A 1 89 ? 17.229 -3.520 -2.385 1.00 79.62 89 ARG A CA 1
ATOM 733 C C . ARG A 1 89 ? 18.561 -3.977 -2.982 1.00 79.62 89 ARG A C 1
ATOM 735 O O . ARG A 1 89 ? 19.005 -5.107 -2.786 1.00 79.62 89 ARG A O 1
ATOM 742 N N . GLY A 1 90 ? 19.213 -3.075 -3.713 1.00 74.88 90 GLY A N 1
ATOM 743 C CA . GLY A 1 90 ? 20.481 -3.353 -4.392 1.00 74.88 90 GLY A CA 1
ATOM 744 C C . GLY A 1 90 ? 20.334 -4.275 -5.609 1.00 74.88 90 GLY A C 1
ATOM 745 O O . GLY A 1 90 ? 19.235 -4.596 -6.043 1.00 74.88 90 GLY A O 1
ATOM 746 N N . LYS A 1 91 ? 21.464 -4.717 -6.176 1.00 69.81 91 LYS A N 1
ATOM 747 C CA . LYS A 1 91 ? 21.501 -5.422 -7.476 1.00 69.81 91 LYS A CA 1
ATOM 748 C C . LYS A 1 91 ? 20.994 -6.873 -7.454 1.00 69.81 91 LYS A C 1
ATOM 750 O O . LYS A 1 91 ? 20.820 -7.457 -8.518 1.00 69.81 91 LYS A O 1
ATOM 755 N N . LYS A 1 92 ? 20.824 -7.476 -6.271 1.00 73.38 92 LYS A N 1
ATOM 756 C CA . LYS A 1 92 ? 20.515 -8.913 -6.113 1.00 73.38 92 LYS A CA 1
ATOM 757 C C . LYS A 1 92 ? 19.117 -9.194 -5.559 1.00 73.38 92 LYS A C 1
ATOM 759 O O . LYS A 1 92 ? 18.579 -10.262 -5.827 1.00 73.38 92 LYS A O 1
ATOM 764 N N . MET A 1 93 ? 18.531 -8.272 -4.794 1.00 80.06 93 MET A N 1
ATOM 765 C CA . MET A 1 93 ? 17.211 -8.480 -4.197 1.00 80.06 93 MET A CA 1
ATOM 766 C C . MET A 1 93 ? 16.135 -7.979 -5.155 1.00 80.06 93 MET A C 1
ATOM 768 O O . MET A 1 93 ? 16.075 -6.784 -5.435 1.00 80.06 93 MET A O 1
ATOM 772 N N . LYS A 1 94 ? 15.289 -8.891 -5.641 1.00 85.44 94 LYS A N 1
ATOM 773 C CA . LYS A 1 94 ? 14.094 -8.538 -6.414 1.00 85.44 94 LYS A CA 1
ATOM 774 C C . LYS A 1 94 ? 13.148 -7.694 -5.557 1.00 85.44 94 LYS A C 1
ATOM 776 O O . LYS A 1 94 ? 13.081 -7.864 -4.339 1.00 85.44 94 LYS A O 1
ATOM 781 N N . GLY A 1 95 ? 12.439 -6.775 -6.198 1.00 89.88 95 GLY A N 1
ATOM 782 C CA . GLY A 1 95 ? 11.284 -6.140 -5.581 1.00 89.88 95 GLY A CA 1
ATOM 783 C C . GLY A 1 95 ? 10.053 -7.033 -5.714 1.00 89.88 95 GLY A C 1
ATOM 784 O O . GLY A 1 95 ? 10.072 -8.031 -6.432 1.00 89.88 95 GLY A O 1
ATOM 785 N N . MET A 1 96 ? 8.975 -6.640 -5.055 1.00 92.25 96 MET A N 1
ATOM 786 C CA . MET A 1 96 ? 7.674 -7.293 -5.163 1.00 92.25 96 MET A CA 1
ATOM 787 C C . MET A 1 96 ? 6.578 -6.244 -5.236 1.00 92.25 96 MET A C 1
ATOM 789 O O . MET A 1 96 ? 6.670 -5.190 -4.602 1.00 92.25 96 MET A O 1
ATOM 793 N N . ILE A 1 97 ? 5.537 -6.544 -5.996 1.00 93.50 97 ILE A N 1
ATOM 794 C CA . ILE A 1 97 ? 4.294 -5.787 -5.996 1.00 93.50 97 ILE A CA 1
ATOM 795 C C . ILE A 1 97 ? 3.201 -6.713 -5.497 1.00 93.50 97 ILE A C 1
ATOM 797 O O . ILE A 1 97 ? 3.025 -7.804 -6.027 1.00 93.50 97 ILE A O 1
ATOM 801 N N . TYR A 1 98 ? 2.484 -6.255 -4.482 1.00 95.75 98 TYR A N 1
ATOM 802 C CA . TYR A 1 98 ? 1.384 -6.976 -3.866 1.00 95.75 98 TYR A CA 1
ATOM 803 C C . TYR A 1 98 ? 0.085 -6.297 -4.274 1.00 95.75 98 TYR A C 1
ATOM 805 O O . TYR A 1 98 ? -0.100 -5.105 -4.017 1.00 95.75 98 TYR A O 1
ATOM 813 N N . LEU A 1 99 ? -0.793 -7.043 -4.936 1.00 95.12 99 LEU A N 1
ATOM 814 C CA . LEU A 1 99 ? -2.038 -6.542 -5.508 1.00 95.12 99 LEU A CA 1
ATOM 815 C C . LEU A 1 99 ? -3.220 -7.168 -4.776 1.00 95.12 99 LEU A C 1
ATOM 817 O O . LEU A 1 99 ? -3.309 -8.390 -4.683 1.00 95.12 99 LEU A O 1
ATOM 821 N N . PHE A 1 100 ? -4.151 -6.346 -4.297 1.00 95.19 100 PHE A N 1
ATOM 822 C CA . PHE A 1 100 ? -5.379 -6.828 -3.653 1.00 95.19 100 PHE A CA 1
ATOM 823 C C . PHE A 1 100 ? -6.581 -6.852 -4.617 1.00 95.19 100 PHE A C 1
ATOM 825 O O . PHE A 1 100 ? -7.660 -7.312 -4.253 1.00 95.19 100 PHE A O 1
ATOM 832 N N . GLY A 1 101 ? -6.395 -6.388 -5.858 1.00 93.00 101 GLY A N 1
ATOM 833 C CA . GLY A 1 101 ? -7.360 -6.499 -6.953 1.00 93.00 101 GLY A CA 1
ATOM 834 C C . GLY A 1 101 ? -6.983 -7.619 -7.924 1.00 93.00 101 GLY A C 1
ATOM 835 O O . GLY A 1 101 ? -5.920 -7.583 -8.540 1.00 93.00 101 GLY A O 1
ATOM 836 N N . GLU A 1 102 ? -7.865 -8.603 -8.105 1.00 92.38 102 GLU A N 1
ATOM 837 C CA . GLU A 1 102 ? -7.623 -9.738 -9.011 1.00 92.38 102 GLU A CA 1
ATOM 838 C C . GLU A 1 102 ? -7.514 -9.312 -10.477 1.00 92.38 102 GLU A C 1
ATOM 840 O O . GLU A 1 102 ? -6.621 -9.762 -11.194 1.00 92.38 102 GLU A O 1
ATOM 845 N N . ARG A 1 103 ? -8.377 -8.390 -10.915 1.00 89.50 103 ARG A N 1
ATOM 846 C CA . ARG A 1 103 ? -8.350 -7.853 -12.282 1.00 89.50 103 ARG A CA 1
ATOM 847 C C . ARG A 1 103 ? -7.007 -7.196 -12.602 1.00 89.50 103 ARG A C 1
ATOM 849 O O . ARG A 1 103 ? -6.460 -7.423 -13.681 1.00 89.50 103 ARG A O 1
ATOM 856 N N . ASP A 1 104 ? -6.472 -6.419 -11.662 1.00 88.25 104 ASP A N 1
ATOM 857 C CA . ASP A 1 104 ? -5.182 -5.747 -11.820 1.00 88.25 104 ASP A CA 1
ATOM 858 C C . ASP A 1 104 ? -4.037 -6.762 -11.885 1.00 88.25 104 ASP A C 1
ATOM 860 O O . ASP A 1 104 ? -3.154 -6.639 -12.734 1.00 88.25 104 ASP A O 1
ATOM 864 N N . ALA A 1 105 ? -4.088 -7.808 -11.053 1.00 91.75 105 ALA A N 1
ATOM 865 C CA . ALA A 1 105 ? -3.105 -8.888 -11.054 1.00 91.75 105 ALA A CA 1
ATOM 866 C C . ALA A 1 105 ? -3.081 -9.665 -12.375 1.00 91.75 105 ALA A C 1
ATOM 868 O O . ALA A 1 105 ? -2.013 -9.880 -12.950 1.00 91.75 105 ALA A O 1
ATOM 869 N N . VAL A 1 106 ? -4.253 -10.033 -12.898 1.00 90.81 106 VAL A N 1
ATOM 870 C CA . VAL A 1 106 ? -4.369 -10.695 -14.204 1.00 90.81 106 VAL A CA 1
ATOM 871 C C . VAL A 1 106 ? -3.819 -9.795 -15.309 1.00 90.81 106 VAL A C 1
ATOM 873 O O . VAL A 1 106 ? -3.006 -10.237 -16.117 1.00 90.81 106 VAL A O 1
ATOM 876 N N . MET A 1 107 ? -4.203 -8.518 -15.326 1.00 88.00 107 MET A N 1
ATOM 877 C CA . MET A 1 107 ? -3.769 -7.572 -16.355 1.00 88.00 107 MET A CA 1
ATOM 878 C C . MET A 1 107 ? -2.254 -7.337 -16.332 1.00 88.00 107 MET A C 1
ATOM 880 O O . MET A 1 107 ? -1.619 -7.294 -17.388 1.00 88.00 107 MET A O 1
ATOM 884 N N . LEU A 1 108 ? -1.661 -7.200 -15.143 1.00 87.69 108 LEU A N 1
ATOM 885 C CA . LEU A 1 108 ? -0.219 -7.028 -14.995 1.00 87.69 108 LEU A CA 1
ATOM 886 C C . LEU A 1 108 ? 0.542 -8.277 -15.463 1.00 87.69 108 LEU A C 1
ATOM 888 O O . LEU A 1 108 ? 1.532 -8.151 -16.186 1.00 87.69 108 LEU A O 1
ATOM 892 N N . ASN A 1 109 ? 0.039 -9.470 -15.131 1.00 88.62 109 ASN A N 1
ATOM 893 C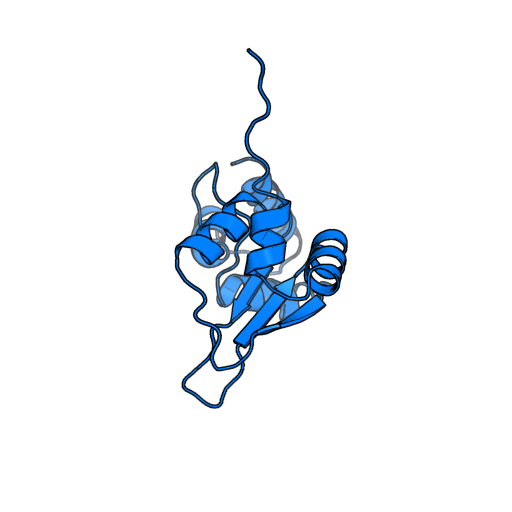 CA . ASN A 1 109 ? 0.594 -10.736 -15.611 1.00 88.62 109 ASN A CA 1
ATOM 894 C C . ASN A 1 109 ? 0.529 -10.861 -17.139 1.00 88.62 109 ASN A C 1
ATOM 896 O O . ASN A 1 109 ? 1.521 -11.243 -17.754 1.00 88.62 109 ASN A O 1
ATOM 900 N N . LEU A 1 110 ? -0.593 -10.484 -17.763 1.00 87.69 110 LEU A N 1
ATOM 901 C CA . LEU A 1 110 ? -0.751 -10.509 -19.223 1.00 87.69 110 LEU A CA 1
ATOM 902 C C . LEU A 1 110 ? 0.174 -9.512 -19.933 1.00 87.69 110 LEU A C 1
ATOM 904 O O . LEU A 1 110 ? 0.731 -9.816 -20.984 1.00 87.69 110 LEU A O 1
ATOM 908 N N . CYS A 1 111 ? 0.355 -8.320 -19.360 1.00 86.00 111 CYS A N 1
ATOM 909 C CA . CYS A 1 111 ? 1.243 -7.302 -19.920 1.00 86.00 111 CYS A CA 1
ATOM 910 C C . CYS A 1 111 ? 2.727 -7.695 -19.808 1.00 86.00 111 CYS A C 1
ATOM 912 O O . CYS A 1 111 ? 3.546 -7.250 -20.617 1.00 86.00 111 CYS A O 1
ATOM 914 N N . GLY A 1 112 ? 3.093 -8.490 -18.795 1.00 82.06 112 GLY A N 1
ATOM 915 C CA . GLY A 1 112 ? 4.451 -8.992 -18.557 1.00 82.06 112 GLY A CA 1
ATOM 916 C C . GLY A 1 112 ? 5.471 -7.935 -18.111 1.00 82.06 112 GLY A C 1
ATOM 917 O O . GLY A 1 112 ? 6.596 -8.276 -17.751 1.00 82.06 112 GLY A O 1
ATOM 918 N N . SER A 1 113 ? 5.112 -6.649 -18.110 1.00 83.50 113 SER A N 1
ATOM 919 C CA . SER A 1 113 ? 5.926 -5.569 -17.551 1.00 83.50 113 SER A CA 1
ATOM 920 C C . SER A 1 113 ? 5.065 -4.403 -17.065 1.00 83.50 113 SER A C 1
ATOM 922 O O . SER A 1 113 ? 3.993 -4.128 -17.607 1.00 83.50 113 SER A O 1
ATOM 924 N N . LEU A 1 114 ? 5.566 -3.675 -16.062 1.00 83.00 114 LEU A N 1
ATOM 925 C CA . LEU A 1 114 ? 4.894 -2.485 -15.529 1.00 83.00 114 LEU A CA 1
ATOM 926 C C . LEU A 1 114 ? 4.771 -1.364 -16.555 1.00 83.00 114 LEU A C 1
ATOM 928 O O . LEU A 1 114 ? 3.744 -0.696 -16.587 1.00 83.00 114 LEU A O 1
ATOM 932 N N . SER A 1 115 ? 5.793 -1.162 -17.393 1.00 82.44 115 SER A N 1
ATOM 933 C CA . SER A 1 115 ? 5.753 -0.129 -18.432 1.00 82.44 115 SER A CA 1
ATOM 934 C C . SER A 1 115 ? 4.594 -0.377 -19.389 1.00 82.44 115 SER A C 1
ATOM 936 O O . SER A 1 115 ? 3.777 0.514 -19.576 1.00 82.44 115 SER A O 1
ATOM 938 N N . LYS A 1 116 ? 4.437 -1.616 -19.878 1.00 83.31 116 LYS A N 1
ATOM 939 C CA . LYS A 1 116 ? 3.315 -1.999 -20.747 1.00 83.31 116 LYS A CA 1
ATOM 940 C C . LYS A 1 116 ? 1.976 -1.923 -20.028 1.00 83.31 116 LYS A C 1
ATOM 942 O O . LYS A 1 116 ? 1.002 -1.453 -20.599 1.00 83.31 116 LYS A O 1
ATOM 947 N N . PHE A 1 117 ? 1.923 -2.362 -18.769 1.00 84.00 117 PHE A N 1
ATOM 948 C CA . PHE A 1 117 ? 0.709 -2.262 -17.963 1.00 84.00 117 PHE A CA 1
ATOM 949 C C . PHE A 1 117 ? 0.253 -0.815 -17.795 1.00 84.00 117 PHE A C 1
ATOM 951 O O . PHE A 1 117 ? -0.946 -0.564 -17.798 1.00 84.00 117 PHE A O 1
ATOM 958 N N . VAL A 1 118 ? 1.189 0.120 -17.643 1.00 82.38 118 VAL A N 1
ATOM 959 C CA . VAL A 1 118 ? 0.903 1.550 -17.557 1.00 82.38 118 VAL A CA 1
ATOM 960 C C . VAL A 1 118 ? 0.533 2.113 -18.936 1.00 82.38 118 VAL A C 1
ATOM 962 O O . VAL A 1 118 ? -0.518 2.737 -19.051 1.00 82.38 118 VAL A O 1
ATOM 965 N N . GLU A 1 119 ? 1.328 1.849 -19.976 1.00 78.62 119 GLU A N 1
ATOM 966 C CA . GLU A 1 119 ? 1.140 2.333 -21.356 1.00 78.62 119 GLU A CA 1
ATOM 967 C C . GLU A 1 119 ? -0.182 1.877 -21.982 1.00 78.62 119 GLU A C 1
ATOM 969 O O . GLU A 1 119 ? -0.905 2.709 -22.516 1.00 78.62 119 GLU A O 1
ATOM 974 N N . ASN A 1 120 ? -0.570 0.606 -21.825 1.00 64.25 120 ASN A N 1
ATOM 975 C CA . ASN A 1 120 ? -1.847 0.070 -22.329 1.00 64.25 120 ASN A CA 1
ATOM 976 C C . ASN A 1 120 ? -3.088 0.711 -21.686 1.00 64.25 120 ASN A C 1
ATOM 978 O O . ASN A 1 120 ? -4.217 0.421 -22.069 1.00 64.25 120 ASN A O 1
ATOM 982 N N . THR A 1 121 ? -2.889 1.563 -20.689 1.00 55.66 121 THR A N 1
ATOM 983 C CA . THR A 1 121 ? -3.938 2.358 -20.034 1.00 55.66 121 THR A CA 1
ATOM 984 C C . THR A 1 121 ? -3.728 3.850 -20.148 1.00 55.66 121 THR A C 1
ATOM 986 O O . THR A 1 121 ? -4.624 4.605 -19.797 1.00 55.66 121 THR A O 1
ATOM 989 N N . LEU A 1 122 ? -2.567 4.272 -20.638 1.00 50.44 122 LEU A N 1
ATOM 990 C CA . LEU A 1 122 ? -2.353 5.606 -21.166 1.00 50.44 122 LEU A CA 1
ATOM 991 C C . LEU A 1 122 ? -2.685 5.554 -22.663 1.00 50.44 122 LEU A C 1
ATOM 993 O O . LEU A 1 122 ? -1.831 5.844 -23.495 1.00 50.44 122 LEU A O 1
ATOM 997 N N . GLN A 1 123 ? -3.903 5.141 -23.026 1.00 43.44 123 GLN A N 1
ATOM 998 C CA . GLN A 1 123 ? -4.413 5.596 -24.316 1.00 43.44 123 GLN A CA 1
ATOM 999 C C . GLN A 1 123 ? -4.688 7.101 -24.178 1.00 43.44 123 GLN A C 1
ATOM 1001 O O . GLN A 1 123 ? -5.105 7.533 -23.098 1.00 43.44 123 GLN A O 1
ATOM 1006 N N . PRO A 1 124 ? -4.366 7.908 -25.205 1.00 41.44 124 PRO A N 1
ATOM 1007 C CA . PRO A 1 124 ? -4.670 9.329 -25.177 1.00 41.44 124 PRO A CA 1
ATOM 1008 C C . PRO A 1 124 ? -6.174 9.470 -24.965 1.00 41.44 124 PRO A C 1
ATOM 1010 O O . PRO A 1 124 ? -6.928 8.639 -25.468 1.00 41.44 124 PRO A O 1
ATOM 1013 N N . ASP A 1 125 ? -6.610 10.499 -24.243 1.00 41.84 125 ASP A N 1
ATOM 1014 C CA . ASP A 1 125 ? -7.989 10.959 -24.360 1.00 41.84 125 ASP A CA 1
ATOM 1015 C C . ASP A 1 125 ? -8.294 11.150 -25.857 1.00 41.84 125 ASP A C 1
ATOM 1017 O O . ASP A 1 125 ? -7.941 12.163 -26.457 1.00 41.84 125 ASP A O 1
ATOM 1021 N N . GLU A 1 126 ? -8.939 10.166 -26.482 1.00 48.94 126 GLU A N 1
ATOM 1022 C CA . GLU A 1 126 ? -9.758 10.379 -27.666 1.00 48.94 126 GLU A CA 1
ATOM 1023 C C . GLU A 1 126 ? -11.049 11.049 -27.186 1.00 48.94 126 GLU A C 1
ATOM 1025 O O . GLU A 1 126 ? -12.134 10.473 -27.168 1.00 48.94 126 GLU A O 1
ATOM 1030 N N . SER A 1 127 ? -10.916 12.301 -26.754 1.00 36.84 127 SER A N 1
ATOM 1031 C CA . SER A 1 127 ? -12.018 13.248 -26.693 1.00 36.84 127 SER A CA 1
ATOM 1032 C C . SER A 1 127 ? -11.886 14.190 -27.891 1.00 36.84 127 SER A C 1
ATOM 1034 O O . SER A 1 127 ? -11.248 15.231 -27.795 1.00 36.84 127 SER A O 1
ATOM 1036 N N . TRP A 1 128 ? -12.441 13.723 -29.013 1.00 41.22 128 TRP A N 1
ATOM 1037 C CA . TRP A 1 128 ? -13.052 14.434 -30.147 1.00 41.22 128 TRP A CA 1
ATOM 1038 C C . TRP A 1 128 ? -12.495 15.797 -30.612 1.00 41.22 128 TRP A C 1
ATOM 1040 O O . TRP A 1 128 ? -12.585 16.774 -29.880 1.00 41.22 128 TRP A O 1
ATOM 1050 N N . ASN A 1 129 ? -12.165 15.839 -31.914 1.00 36.88 129 ASN A N 1
ATOM 1051 C CA . ASN A 1 129 ? -12.239 16.977 -32.858 1.00 36.88 129 ASN A CA 1
ATOM 1052 C C . ASN A 1 129 ? -11.465 18.264 -32.540 1.00 36.88 129 ASN A C 1
ATOM 1054 O O . ASN A 1 129 ? -11.935 19.072 -31.712 1.00 36.88 129 ASN A O 1
#